Protein AF-A0A5P1FSH3-F1 (afdb_monomer)

InterPro domains:
  IPR008803 RHD3/Sey1 [PTHR45923] (14-144)
  IPR046758 Sey1/RHD3-like, three-helix bundle domain [PF20428] (14-143)

Organism: Asparagus officinalis (NCBI:txid4686)

Solvent-accessible surface area (backbone atoms only — not comparable to full-atom values): 9978 Å² total; per-residue (Å²): 137,83,80,73,79,83,76,70,75,74,75,72,50,72,68,55,49,51,50,51,52,52,51,52,49,52,51,50,54,49,51,52,53,51,51,52,55,50,50,53,46,53,51,52,50,46,61,68,44,50,59,55,49,53,51,37,60,75,64,67,47,98,55,30,66,61,52,47,53,52,49,52,52,52,54,48,52,52,47,52,52,54,47,51,61,68,48,66,83,64,82,68,55,73,66,62,52,50,49,55,53,51,52,51,55,52,49,54,48,49,52,54,52,51,50,52,51,57,51,59,74,41,45,68,58,54,52,48,52,50,49,47,57,66,69,42,34,48,100,82,72,46,74,60,73,82,84,85,63,98,67,84,82,76,74,80,78,79,83,81,81,81,80,84,127

Radius of gyration: 30.18 Å; Cα contacts (8 Å, |Δi|>4): 61; chains: 1; bounding box: 76×52×89 Å

Structure (mmCIF, N/CA/C/O backbone):
data_AF-A0A5P1FSH3-F1
#
_entry.id   AF-A0A5P1FSH3-F1
#
loop_
_atom_site.group_PDB
_atom_site.id
_atom_site.type_symbol
_atom_site.label_atom_id
_atom_site.label_alt_id
_atom_site.label_comp_id
_atom_site.label_asym_id
_atom_site.label_entity_id
_atom_site.label_seq_id
_atom_site.pdbx_PDB_ins_code
_atom_site.Cartn_x
_atom_site.Cartn_y
_atom_site.Cartn_z
_atom_site.occupancy
_atom_site.B_iso_or_equiv
_atom_site.auth_seq_id
_atom_site.auth_comp_id
_atom_site.auth_asym_id
_atom_site.auth_atom_id
_atom_site.pdbx_PDB_model_num
ATOM 1 N N . MET A 1 1 ? -33.474 36.798 50.818 1.00 46.84 1 MET A N 1
ATOM 2 C CA . MET A 1 1 ? -32.307 36.116 50.220 1.00 46.84 1 MET A CA 1
ATOM 3 C C . MET A 1 1 ? -32.789 34.789 49.665 1.00 46.84 1 MET A C 1
ATOM 5 O O . MET A 1 1 ? -32.962 33.850 50.428 1.00 46.84 1 MET A O 1
ATOM 9 N N . GLY A 1 2 ? -33.138 34.756 48.377 1.00 51.25 2 GLY A N 1
ATOM 10 C CA . GLY A 1 2 ? -33.464 33.510 47.685 1.00 51.25 2 GLY A CA 1
ATOM 11 C C . GLY A 1 2 ? -32.160 32.818 47.320 1.00 51.25 2 GLY A C 1
ATOM 12 O O . GLY A 1 2 ? -31.301 33.437 46.699 1.00 51.25 2 GLY A O 1
ATOM 13 N N . ILE A 1 3 ? -31.982 31.587 47.782 1.00 54.94 3 ILE A N 1
ATOM 14 C CA . ILE A 1 3 ? -30.817 30.778 47.439 1.00 54.94 3 ILE A CA 1
ATOM 15 C C . ILE A 1 3 ? -31.048 30.289 46.007 1.00 54.94 3 ILE A C 1
ATOM 17 O O . ILE A 1 3 ? -32.053 29.631 45.738 1.00 54.94 3 ILE A O 1
ATOM 21 N N . ASP A 1 4 ? -30.162 30.670 45.089 1.00 53.31 4 ASP A N 1
ATOM 22 C CA . ASP A 1 4 ? -30.202 30.236 43.695 1.00 53.31 4 ASP A CA 1
ATOM 23 C C . ASP A 1 4 ? -29.881 28.733 43.623 1.00 53.31 4 ASP A C 1
ATOM 25 O O . ASP A 1 4 ? -28.754 28.291 43.879 1.00 53.31 4 ASP A O 1
ATOM 29 N N . LEU A 1 5 ? -30.909 27.939 43.315 1.00 56.84 5 LEU A N 1
ATOM 30 C CA . LEU A 1 5 ? -30.846 26.480 43.198 1.00 56.84 5 LEU A CA 1
ATOM 31 C C . LEU A 1 5 ? -29.994 26.001 42.007 1.00 56.84 5 LEU A C 1
ATOM 33 O O . LEU A 1 5 ? -29.765 24.800 41.882 1.00 56.84 5 LEU A O 1
ATOM 37 N N . ASN A 1 6 ? -29.459 26.899 41.171 1.00 55.78 6 ASN A N 1
ATOM 38 C CA . ASN A 1 6 ? -28.601 26.532 40.038 1.00 55.78 6 ASN A CA 1
ATOM 39 C C . ASN A 1 6 ? -27.144 26.206 40.413 1.00 55.78 6 ASN A C 1
ATOM 41 O O . ASN A 1 6 ? -26.346 25.879 39.536 1.00 55.78 6 ASN A O 1
ATOM 45 N N . THR A 1 7 ? -26.774 26.258 41.698 1.00 54.62 7 THR A N 1
ATOM 46 C CA . THR A 1 7 ? -25.373 26.062 42.129 1.00 54.62 7 THR A CA 1
ATOM 47 C C . THR A 1 7 ? -25.046 24.632 42.574 1.00 54.62 7 THR A C 1
ATOM 49 O O . THR A 1 7 ? -23.896 24.331 42.879 1.00 54.62 7 THR A O 1
ATOM 52 N N . LEU A 1 8 ? -26.016 23.715 42.578 1.00 49.38 8 LEU A N 1
ATOM 53 C CA . LEU A 1 8 ? -25.766 22.305 42.879 1.00 49.38 8 LEU A CA 1
ATOM 54 C C . LEU A 1 8 ? -25.862 21.487 41.591 1.00 49.38 8 LEU A C 1
ATOM 56 O O . LEU A 1 8 ? -26.807 20.735 41.389 1.00 49.38 8 LEU A O 1
ATOM 60 N N . ARG A 1 9 ? -24.877 21.653 40.698 1.00 55.28 9 ARG A N 1
ATOM 61 C CA . ARG A 1 9 ? -24.606 20.659 39.651 1.00 55.28 9 ARG A CA 1
ATOM 62 C C . ARG A 1 9 ? -24.326 19.345 40.394 1.00 55.28 9 ARG A C 1
ATOM 64 O O . ARG A 1 9 ? -23.297 19.281 41.068 1.00 55.28 9 ARG A O 1
ATOM 71 N N . PRO A 1 10 ? -25.214 18.336 40.355 1.00 62.91 10 PRO A N 1
ATOM 72 C CA . PRO A 1 10 ? -24.923 17.081 41.021 1.00 62.91 10 PRO A CA 1
ATOM 73 C C . PRO A 1 10 ? -23.681 16.496 40.351 1.00 62.91 10 PRO A C 1
ATOM 75 O O . PRO A 1 10 ? -23.597 16.438 39.122 1.00 62.91 10 PRO A O 1
ATOM 78 N N . GLU A 1 11 ? -22.684 16.134 41.158 1.00 62.19 11 GLU A N 1
ATOM 79 C CA . GLU A 1 11 ? -21.564 15.321 40.695 1.00 62.19 11 GLU A CA 1
ATOM 80 C C . GLU A 1 11 ? -22.138 14.143 39.899 1.00 62.19 11 GLU A C 1
ATOM 82 O O . GLU A 1 11 ? -23.049 13.481 40.412 1.00 62.19 11 GLU A O 1
ATOM 87 N N . PRO A 1 12 ? -21.662 13.888 38.663 1.00 63.28 12 PRO A N 1
ATOM 88 C CA . PRO A 1 12 ? -22.214 12.811 37.863 1.00 63.28 12 PRO A CA 1
ATOM 89 C C . PRO A 1 12 ? -22.143 11.528 38.680 1.00 63.28 12 PRO A C 1
ATOM 91 O O . PRO A 1 12 ? -21.094 11.216 39.264 1.00 63.28 12 PRO A O 1
ATOM 94 N N . CYS A 1 13 ? -23.279 10.836 38.764 1.00 82.62 13 CYS A N 1
ATOM 95 C CA . CYS A 1 13 ? -23.432 9.632 39.569 1.00 82.62 13 CYS A CA 1
ATOM 96 C C . CYS A 1 13 ? -22.274 8.676 39.244 1.00 82.62 13 CYS A C 1
ATOM 98 O O . CYS A 1 13 ? -21.849 8.591 38.092 1.00 82.62 13 CYS A O 1
ATOM 100 N N . VAL A 1 14 ? -21.740 7.943 40.228 1.00 88.06 14 VAL A N 1
ATOM 101 C CA . VAL A 1 14 ? -20.616 6.999 40.016 1.00 88.06 14 VAL A CA 1
ATOM 102 C C . VAL A 1 14 ? -20.877 6.075 38.814 1.00 88.06 14 VAL A C 1
ATOM 104 O O . VAL A 1 14 ? -19.963 5.769 38.053 1.00 88.06 14 VAL A O 1
ATOM 107 N N . ARG A 1 15 ? -22.147 5.721 38.580 1.00 88.88 15 ARG A N 1
ATOM 108 C CA . ARG A 1 15 ? -22.615 4.982 37.402 1.00 88.88 15 ARG A CA 1
ATOM 109 C C . ARG A 1 15 ? -22.369 5.707 36.073 1.00 88.88 15 ARG A C 1
ATOM 111 O O . ARG A 1 15 ? -21.948 5.078 35.113 1.00 88.88 15 ARG A O 1
ATOM 118 N N . GLU A 1 16 ? -22.642 7.005 36.004 1.00 91.88 16 GLU A N 1
ATOM 119 C CA . GLU A 1 16 ? -22.433 7.838 34.811 1.00 91.88 16 GLU A CA 1
ATOM 120 C C . GLU A 1 16 ? -20.946 8.068 34.536 1.00 91.88 16 GLU A C 1
ATOM 122 O O . GLU A 1 16 ? -20.540 8.126 33.378 1.00 91.88 16 GLU A O 1
ATOM 127 N N . LYS A 1 17 ? -20.126 8.190 35.591 1.00 90.62 17 LYS A N 1
ATOM 128 C CA . LYS A 1 17 ? -18.660 8.233 35.461 1.00 90.62 17 LYS A CA 1
ATOM 129 C C . LYS A 1 17 ? -18.144 6.926 34.862 1.00 90.62 17 LYS A C 1
ATOM 131 O O . LYS A 1 17 ? -17.497 6.959 33.825 1.00 90.62 17 LYS A O 1
ATOM 136 N N . LEU A 1 18 ? -18.537 5.791 35.443 1.00 93.31 18 LEU A N 1
ATOM 137 C CA . LEU A 1 18 ? -18.154 4.474 34.940 1.00 93.31 18 LEU A CA 1
ATOM 138 C C . LEU A 1 18 ? -18.599 4.255 33.486 1.00 93.31 18 LEU A C 1
ATOM 140 O O . LEU A 1 18 ? -17.815 3.768 32.680 1.00 93.31 18 LEU A O 1
ATOM 144 N N . GLN A 1 19 ? -19.830 4.641 33.138 1.00 95.06 19 GLN A N 1
ATOM 145 C CA . GLN A 1 19 ? -20.333 4.529 31.767 1.00 95.06 19 GLN A CA 1
ATOM 146 C C . GLN A 1 19 ? -19.471 5.332 30.782 1.00 95.06 19 GLN A C 1
ATOM 148 O O . GLN A 1 19 ? -19.046 4.791 29.764 1.00 95.06 19 GLN A O 1
ATOM 153 N N . ARG A 1 20 ? -19.162 6.595 31.108 1.00 94.75 20 ARG A N 1
ATOM 154 C CA . ARG A 1 20 ? -18.301 7.442 30.270 1.00 94.75 20 ARG A CA 1
ATOM 155 C C . ARG A 1 20 ? -16.894 6.874 30.128 1.00 94.75 20 ARG A C 1
ATOM 157 O O . ARG A 1 20 ? -16.344 6.912 29.033 1.00 94.75 20 ARG A O 1
ATOM 164 N N . ASP A 1 21 ? -16.327 6.336 31.203 1.00 95.62 21 ASP A N 1
ATOM 165 C CA . ASP A 1 21 ? -14.980 5.763 31.177 1.00 95.62 21 ASP A CA 1
ATOM 166 C C . ASP A 1 21 ? -14.930 4.490 30.316 1.00 95.62 21 ASP A C 1
ATOM 168 O O . ASP A 1 21 ? -13.988 4.307 29.544 1.00 95.62 21 ASP A O 1
ATOM 172 N N . ILE A 1 22 ? -15.965 3.642 30.377 1.00 95.69 22 ILE A N 1
ATOM 173 C CA . ILE A 1 22 ? -16.096 2.455 29.516 1.00 95.69 22 ILE A CA 1
ATOM 174 C C . ILE A 1 22 ? -16.215 2.862 28.046 1.00 95.69 22 ILE A C 1
ATOM 176 O O . ILE A 1 22 ? -15.523 2.300 27.199 1.00 95.69 22 ILE A O 1
ATOM 180 N N . GLU A 1 23 ? -17.062 3.841 27.731 1.00 94.81 23 GLU A N 1
ATOM 181 C CA . GLU A 1 23 ? -17.238 4.337 26.362 1.00 94.81 23 GLU A CA 1
ATOM 182 C C . GLU A 1 23 ? -15.949 4.961 25.818 1.00 94.81 23 GLU A C 1
ATOM 184 O O . GLU A 1 23 ? -15.527 4.641 24.705 1.00 94.81 23 GLU A O 1
ATOM 189 N N . ALA A 1 24 ? -15.274 5.793 26.616 1.00 95.25 24 ALA A N 1
ATOM 190 C CA . ALA A 1 24 ? -13.9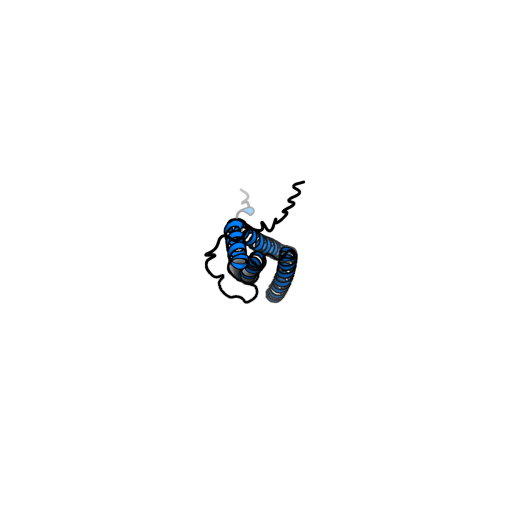95 6.394 26.251 1.00 95.25 24 ALA A CA 1
ATOM 191 C C . ALA A 1 24 ? -12.914 5.328 26.022 1.00 95.25 24 ALA A C 1
ATOM 193 O O . ALA A 1 24 ? -12.167 5.395 25.042 1.00 95.25 24 ALA A O 1
ATOM 194 N N . HIS A 1 25 ? -12.854 4.310 26.886 1.00 95.25 25 HIS A N 1
ATOM 195 C CA . HIS A 1 25 ? -11.936 3.191 26.714 1.00 95.25 25 HIS A CA 1
ATOM 196 C C . HIS A 1 25 ? -12.251 2.393 25.443 1.00 95.25 25 HIS A C 1
ATOM 198 O O . HIS A 1 25 ? -11.344 2.117 24.661 1.00 95.25 25 HIS A O 1
ATOM 204 N N . ALA A 1 26 ? -13.525 2.089 25.181 1.00 92.19 26 ALA A N 1
ATOM 205 C CA . ALA A 1 26 ? -13.951 1.385 23.974 1.00 92.19 26 ALA A CA 1
ATOM 206 C C . ALA A 1 26 ? -13.591 2.161 22.695 1.00 92.19 26 ALA A C 1
ATOM 208 O O . ALA A 1 26 ? -13.096 1.567 21.739 1.00 92.19 26 ALA A O 1
ATOM 209 N N . VAL A 1 27 ? -13.777 3.487 22.678 1.00 91.19 27 VAL A N 1
ATOM 210 C CA . VAL A 1 27 ? -13.357 4.353 21.561 1.00 91.19 27 VAL A CA 1
ATOM 211 C C . VAL A 1 27 ? -11.838 4.336 21.380 1.00 91.19 27 VAL A C 1
ATOM 213 O O . VAL A 1 27 ? -11.365 4.202 20.252 1.00 91.19 27 VAL A O 1
ATOM 216 N N . SER A 1 28 ? -11.072 4.417 22.469 1.00 93.19 28 SER A N 1
ATOM 217 C CA . SER A 1 28 ? -9.604 4.382 22.430 1.00 93.19 28 SER A CA 1
ATOM 218 C C . SER A 1 28 ? -9.061 3.050 21.896 1.00 93.19 28 SER A C 1
ATOM 220 O O . SER A 1 28 ? -8.218 3.032 20.994 1.00 93.19 28 SER A O 1
ATOM 222 N N . VAL A 1 29 ? -9.600 1.925 22.381 1.00 93.38 29 VAL A N 1
ATOM 223 C CA . VAL A 1 29 ? -9.245 0.577 21.908 1.00 93.38 29 VAL A CA 1
ATOM 224 C C . VAL A 1 29 ? -9.599 0.420 20.433 1.00 93.38 29 VAL A C 1
ATOM 226 O O . VAL A 1 29 ? -8.770 -0.050 19.654 1.00 93.38 29 VAL A O 1
ATOM 229 N N . ARG A 1 30 ? -10.796 0.868 20.029 1.00 89.88 30 ARG A N 1
ATOM 230 C CA . ARG A 1 30 ? -11.227 0.851 18.628 1.00 89.88 30 ARG A CA 1
ATOM 231 C C . ARG A 1 30 ? -10.253 1.632 17.748 1.00 89.88 30 ARG A C 1
ATOM 233 O O . ARG A 1 30 ? -9.750 1.080 16.779 1.00 89.88 30 ARG A O 1
ATOM 240 N N . SER A 1 31 ? -9.951 2.878 18.110 1.00 89.00 31 SER A N 1
ATOM 241 C CA . SER A 1 31 ? -9.036 3.751 17.362 1.00 89.00 31 SER A CA 1
ATOM 242 C C . SER A 1 31 ? -7.640 3.138 17.216 1.00 89.00 31 SER A C 1
ATOM 244 O O . SER A 1 31 ? -7.102 3.066 16.113 1.00 89.00 31 SER A O 1
ATOM 246 N N . THR A 1 32 ? -7.090 2.602 18.308 1.00 93.19 32 THR A N 1
ATOM 247 C CA . THR A 1 32 ? -5.786 1.922 18.294 1.00 93.19 32 THR A CA 1
ATOM 248 C C . THR A 1 32 ? -5.794 0.733 17.338 1.00 93.19 32 THR A C 1
ATOM 250 O O . THR A 1 32 ? -4.914 0.612 16.489 1.00 93.19 32 THR A O 1
ATOM 253 N N . LYS A 1 33 ? -6.825 -0.114 17.417 1.00 92.19 33 LYS A N 1
ATOM 254 C CA . LYS A 1 33 ? -6.924 -1.311 16.580 1.00 92.19 33 LYS A CA 1
ATOM 255 C C . LYS A 1 33 ? -7.101 -0.982 15.099 1.00 92.19 33 LYS A C 1
ATOM 257 O O . LYS A 1 33 ? -6.550 -1.674 14.249 1.00 92.19 33 LYS A O 1
ATOM 262 N N . LEU A 1 34 ? -7.842 0.079 14.792 1.00 90.50 34 LEU A N 1
ATOM 263 C CA . LEU A 1 34 ? -7.995 0.579 13.429 1.00 90.50 34 LEU A CA 1
ATOM 264 C C . LEU A 1 34 ? -6.670 1.089 12.872 1.00 90.50 34 LEU A C 1
ATOM 266 O O . LEU A 1 34 ? -6.319 0.727 11.755 1.00 90.50 34 LEU A O 1
ATOM 270 N N . SER A 1 35 ? -5.927 1.860 13.671 1.00 90.50 35 SER A N 1
ATOM 271 C CA . SER A 1 35 ? -4.598 2.360 13.312 1.00 90.50 35 SER A CA 1
ATOM 272 C C . SER A 1 35 ? -3.627 1.218 12.988 1.00 90.50 35 SER A C 1
ATOM 274 O O . SER A 1 35 ? -2.958 1.246 11.953 1.00 90.50 35 SER A O 1
ATOM 276 N N . GLU A 1 36 ? -3.615 0.165 13.814 1.00 93.19 36 GLU A N 1
ATOM 277 C CA . GLU A 1 36 ? -2.834 -1.053 13.562 1.00 93.19 36 GLU A CA 1
ATOM 278 C C . GLU A 1 36 ? -3.215 -1.716 12.228 1.00 93.19 36 GLU A C 1
ATOM 280 O O . GLU A 1 36 ? -2.342 -1.991 11.409 1.00 93.19 36 GLU A O 1
ATOM 285 N N . LEU A 1 37 ? -4.515 -1.914 11.969 1.00 91.56 37 LEU A N 1
ATOM 286 C CA . LEU A 1 37 ? -4.994 -2.527 10.723 1.00 91.56 37 LEU A CA 1
ATOM 287 C C . LEU A 1 37 ? -4.636 -1.697 9.482 1.00 91.56 37 LEU A C 1
ATOM 289 O O . LEU A 1 37 ? -4.277 -2.262 8.446 1.00 91.56 37 LEU A O 1
ATOM 293 N N . SER A 1 38 ? -4.719 -0.366 9.571 1.00 90.06 38 SER A N 1
ATOM 294 C CA . SER A 1 38 ? -4.282 0.517 8.487 1.00 90.06 38 SER A CA 1
ATOM 295 C C . SER A 1 38 ? -2.775 0.432 8.256 1.00 90.06 38 SER A C 1
ATOM 297 O O . SER A 1 38 ? -2.359 0.288 7.109 1.00 90.06 38 SER A O 1
ATOM 299 N N . ALA A 1 39 ? -1.965 0.435 9.317 1.00 92.44 39 ALA A N 1
ATOM 300 C CA . ALA A 1 39 ? -0.511 0.337 9.210 1.00 92.44 39 ALA A CA 1
ATOM 301 C C . ALA A 1 39 ? -0.066 -1.004 8.600 1.00 92.44 39 ALA A C 1
ATOM 303 O O . ALA A 1 39 ? 0.839 -1.042 7.764 1.00 92.44 39 ALA A O 1
ATOM 304 N N . ASP A 1 40 ? -0.734 -2.102 8.958 1.00 92.00 40 ASP A N 1
ATOM 305 C CA . ASP A 1 40 ? -0.483 -3.415 8.361 1.00 92.00 40 ASP A CA 1
ATOM 306 C C . ASP A 1 40 ? -0.797 -3.421 6.855 1.00 92.00 40 ASP A C 1
ATOM 308 O O . ASP A 1 40 ? -0.019 -3.959 6.061 1.00 92.00 40 ASP A O 1
ATOM 312 N N . CYS A 1 41 ? -1.894 -2.778 6.438 1.00 91.12 41 CYS A N 1
ATOM 313 C CA . CYS A 1 41 ? -2.233 -2.635 5.019 1.00 91.12 41 CYS A CA 1
ATOM 314 C C . CYS A 1 41 ? -1.218 -1.762 4.266 1.00 91.12 41 CYS A C 1
ATOM 316 O O . CYS A 1 41 ? -0.790 -2.125 3.170 1.00 91.12 41 CYS A O 1
ATOM 318 N N . GLU A 1 42 ? -0.803 -0.633 4.842 1.00 92.75 42 GLU A N 1
ATOM 319 C CA . GLU A 1 42 ? 0.224 0.248 4.271 1.00 92.75 42 GLU A CA 1
ATOM 320 C C . GLU A 1 42 ? 1.559 -0.478 4.075 1.00 92.75 42 GLU A C 1
ATOM 322 O O . GLU A 1 42 ? 2.200 -0.358 3.023 1.00 92.75 42 GLU A O 1
ATOM 327 N N . LYS A 1 43 ? 1.963 -1.285 5.061 1.00 93.31 43 LYS A N 1
ATOM 328 C CA . LYS A 1 43 ? 3.164 -2.115 4.978 1.00 93.31 43 LYS A CA 1
ATOM 329 C C . LYS A 1 43 ? 3.061 -3.133 3.842 1.00 93.31 43 LYS A C 1
ATOM 331 O O . LYS A 1 43 ? 3.969 -3.203 3.017 1.00 93.31 43 LYS A O 1
ATOM 336 N N . GLN A 1 44 ? 1.950 -3.867 3.758 1.00 92.12 44 GLN A N 1
ATOM 337 C CA . GLN A 1 44 ? 1.723 -4.844 2.686 1.00 92.12 44 GLN A CA 1
ATOM 338 C C . GLN A 1 44 ? 1.746 -4.192 1.300 1.00 92.12 44 GLN A C 1
ATOM 340 O O . GLN A 1 44 ? 2.368 -4.725 0.384 1.00 92.12 44 GLN A O 1
ATOM 345 N N . LEU A 1 45 ? 1.117 -3.023 1.146 1.00 93.50 45 LEU A N 1
ATOM 346 C CA . LEU A 1 45 ? 1.147 -2.267 -0.108 1.00 93.50 45 LEU A CA 1
ATOM 347 C C . LEU A 1 45 ? 2.560 -1.804 -0.455 1.00 93.50 45 LEU A C 1
ATOM 349 O O . LEU A 1 45 ? 2.957 -1.867 -1.614 1.00 93.50 45 LEU A O 1
ATOM 353 N N . THR A 1 46 ? 3.337 -1.364 0.534 1.00 94.50 46 THR A N 1
ATOM 354 C CA . THR A 1 46 ? 4.730 -0.965 0.311 1.00 94.50 46 THR A CA 1
ATOM 355 C C . THR A 1 46 ? 5.562 -2.135 -0.195 1.00 94.50 46 THR A C 1
ATOM 357 O O . THR A 1 46 ? 6.267 -1.988 -1.189 1.00 94.50 46 THR A O 1
ATOM 360 N N . GLU A 1 47 ? 5.457 -3.297 0.446 1.00 92.81 47 GLU A N 1
ATOM 361 C CA . GLU A 1 47 ? 6.177 -4.510 0.049 1.00 92.81 47 GLU A CA 1
ATOM 362 C C . GLU A 1 47 ? 5.747 -4.985 -1.349 1.00 92.81 47 GLU A C 1
ATOM 364 O O . GLU A 1 47 ? 6.595 -5.232 -2.206 1.00 92.81 47 GLU A O 1
ATOM 369 N N . ALA A 1 48 ? 4.439 -5.027 -1.619 1.00 92.69 48 ALA A N 1
ATOM 370 C CA . ALA A 1 48 ? 3.893 -5.501 -2.888 1.00 92.69 48 ALA A CA 1
ATOM 371 C C . ALA A 1 48 ? 4.124 -4.540 -4.068 1.00 92.69 48 ALA A C 1
ATOM 373 O O . ALA A 1 48 ? 4.143 -4.976 -5.218 1.00 92.69 48 ALA A O 1
ATOM 374 N N . LEU A 1 49 ? 4.289 -3.237 -3.817 1.00 93.75 49 LEU A N 1
ATOM 375 C CA . LEU A 1 49 ? 4.503 -2.242 -4.872 1.00 93.75 49 LEU A CA 1
ATOM 376 C C . LEU A 1 49 ? 5.979 -1.902 -5.074 1.00 93.75 49 LEU A C 1
ATOM 378 O O . LEU A 1 49 ? 6.389 -1.696 -6.211 1.00 93.75 49 LEU A O 1
ATOM 382 N N . SER A 1 50 ? 6.787 -1.836 -4.013 1.00 92.75 50 SER A N 1
ATOM 383 C CA . SER A 1 50 ? 8.159 -1.315 -4.087 1.00 92.75 50 SER A CA 1
ATOM 384 C C . SER A 1 50 ? 9.044 -2.117 -5.040 1.00 92.75 50 SER A C 1
ATOM 386 O O . SER A 1 50 ? 9.551 -1.567 -6.017 1.00 92.75 50 SER A O 1
ATOM 388 N N . GLU A 1 51 ? 9.224 -3.410 -4.770 1.00 91.12 51 GLU A N 1
ATOM 389 C CA . GLU A 1 51 ? 10.111 -4.278 -5.556 1.00 91.12 51 GLU A CA 1
ATOM 390 C C . GLU A 1 51 ? 9.643 -4.420 -7.014 1.00 91.12 51 GLU A C 1
ATOM 392 O O . GLU A 1 51 ? 10.449 -4.232 -7.933 1.00 91.12 51 GLU A O 1
ATOM 397 N N . PRO A 1 52 ? 8.348 -4.687 -7.279 1.00 91.44 52 PRO A N 1
ATOM 398 C CA . PRO A 1 52 ? 7.889 -4.837 -8.653 1.00 91.44 52 PRO A CA 1
ATOM 399 C C . PRO A 1 52 ? 7.952 -3.539 -9.460 1.00 91.44 52 PRO A C 1
ATOM 401 O O . PRO A 1 52 ? 8.265 -3.588 -10.648 1.00 91.44 52 PRO A O 1
ATOM 404 N N . VAL A 1 53 ? 7.698 -2.374 -8.849 1.00 91.88 53 VAL A N 1
ATOM 405 C CA . VAL A 1 53 ? 7.835 -1.080 -9.539 1.00 91.88 53 VAL A CA 1
ATOM 406 C C . VAL A 1 53 ? 9.288 -0.840 -9.951 1.00 91.88 53 VAL A C 1
ATOM 408 O O . VAL A 1 53 ? 9.537 -0.473 -11.099 1.00 91.88 53 VAL A O 1
ATOM 411 N N . GLU A 1 54 ? 10.250 -1.099 -9.062 1.00 89.62 54 GLU A N 1
ATOM 412 C CA . GLU A 1 54 ? 11.681 -0.996 -9.383 1.00 89.62 54 GLU A CA 1
ATOM 413 C C . GLU A 1 54 ? 12.077 -1.954 -10.516 1.00 89.62 54 GLU A C 1
ATOM 415 O O . GLU A 1 54 ? 12.719 -1.549 -11.488 1.00 89.62 54 GLU A O 1
ATOM 420 N N . SER A 1 55 ? 11.627 -3.210 -10.444 1.00 89.44 55 SER A N 1
ATOM 421 C CA . SER A 1 55 ? 11.885 -4.220 -11.475 1.00 89.44 55 SER A CA 1
ATOM 422 C C . SER A 1 55 ? 11.327 -3.814 -12.845 1.00 89.44 55 SER A C 1
ATOM 424 O O . SER A 1 55 ? 12.020 -3.920 -13.861 1.00 89.44 55 SER A O 1
ATOM 426 N N . LEU A 1 56 ? 10.099 -3.282 -12.883 1.00 89.94 56 LEU A N 1
ATOM 427 C CA . LEU A 1 56 ? 9.453 -2.818 -14.114 1.00 89.94 56 LEU A CA 1
ATOM 428 C C . LEU A 1 56 ? 10.206 -1.645 -14.753 1.00 89.94 56 LEU A C 1
ATOM 430 O O . LEU A 1 56 ? 10.349 -1.606 -15.979 1.00 89.94 56 LEU A O 1
ATOM 434 N N . PHE A 1 57 ? 10.739 -0.720 -13.950 1.00 85.75 57 PHE A N 1
ATOM 435 C CA . PHE A 1 57 ? 11.577 0.363 -14.466 1.00 85.75 57 PHE A CA 1
ATOM 436 C C . PHE A 1 57 ? 12.944 -0.131 -14.953 1.00 85.75 57 PHE A C 1
ATOM 438 O O . PHE A 1 57 ? 13.374 0.267 -16.040 1.00 85.75 57 PHE A O 1
ATOM 445 N N . GLY A 1 58 ? 13.590 -1.059 -14.241 1.00 81.25 58 GLY A N 1
ATOM 446 C CA . GLY A 1 58 ? 14.839 -1.688 -14.693 1.00 81.25 58 GLY A CA 1
ATOM 447 C C . GLY A 1 58 ? 14.676 -2.474 -16.005 1.00 81.25 58 GLY A C 1
ATOM 448 O O . GLY A 1 58 ? 15.550 -2.460 -16.884 1.00 81.25 58 GLY A O 1
ATOM 449 N N . ALA A 1 59 ? 13.513 -3.099 -16.205 1.00 80.44 59 ALA A N 1
ATOM 450 C CA . ALA A 1 59 ? 13.167 -3.806 -17.435 1.00 80.44 59 ALA A CA 1
ATOM 451 C C . ALA A 1 59 ? 12.993 -2.875 -18.653 1.00 80.44 59 ALA A C 1
ATOM 453 O O . ALA A 1 59 ? 13.100 -3.359 -19.783 1.00 80.44 59 ALA A O 1
ATOM 454 N N . SER A 1 60 ? 12.833 -1.557 -18.451 1.00 69.94 60 SER A N 1
ATOM 455 C CA . SER A 1 60 ? 12.772 -0.523 -19.502 1.00 69.94 60 SER A CA 1
ATOM 456 C C . SER A 1 60 ? 11.813 -0.877 -20.655 1.00 69.94 60 SER A C 1
ATOM 458 O O . SER A 1 60 ? 12.075 -0.598 -21.826 1.00 69.94 60 SER A O 1
ATOM 460 N N . GLY A 1 61 ? 10.703 -1.544 -20.325 1.00 76.75 61 GLY A N 1
ATOM 461 C CA . GLY A 1 61 ? 9.647 -1.876 -21.277 1.00 76.75 61 GLY A CA 1
ATOM 462 C C . GLY A 1 61 ? 8.845 -0.633 -21.651 1.00 76.75 61 GLY A C 1
ATOM 463 O O . GLY A 1 61 ? 8.563 0.213 -20.802 1.00 76.75 61 GLY A O 1
ATOM 464 N N . ILE A 1 62 ? 8.436 -0.522 -22.917 1.00 81.50 62 ILE A N 1
ATOM 465 C CA . ILE A 1 62 ? 7.563 0.575 -23.371 1.00 81.50 62 ILE A CA 1
ATOM 466 C C . ILE A 1 62 ? 6.192 0.552 -22.668 1.00 81.50 62 ILE A C 1
ATOM 468 O O . ILE A 1 62 ? 5.504 1.564 -22.588 1.00 81.50 62 ILE A O 1
ATOM 472 N N . ASP A 1 63 ? 5.824 -0.606 -22.125 1.00 87.69 63 ASP A N 1
ATOM 473 C CA . ASP A 1 63 ? 4.610 -0.908 -21.377 1.00 87.69 63 ASP A CA 1
ATOM 474 C C . ASP A 1 63 ? 4.803 -0.865 -19.848 1.00 87.69 63 ASP A C 1
ATOM 476 O O . ASP A 1 63 ? 3.872 -1.193 -19.108 1.00 87.69 63 ASP A O 1
ATOM 480 N N . ALA A 1 64 ? 5.976 -0.446 -19.350 1.00 87.62 64 ALA A N 1
ATOM 481 C CA . ALA A 1 64 ? 6.287 -0.435 -17.917 1.00 87.62 64 ALA A CA 1
ATOM 482 C C . ALA A 1 64 ? 5.234 0.336 -17.107 1.00 87.62 64 ALA A C 1
ATOM 484 O O . ALA A 1 64 ? 4.741 -0.160 -16.096 1.00 87.62 64 ALA A O 1
ATOM 485 N N . TRP A 1 65 ? 4.806 1.505 -17.592 1.00 88.44 65 TRP A N 1
ATOM 486 C CA . TRP A 1 65 ? 3.792 2.313 -16.910 1.00 88.44 65 TRP A CA 1
ATOM 487 C C . TRP A 1 65 ? 2.410 1.646 -16.870 1.00 88.44 65 TRP A C 1
ATOM 489 O O . TRP A 1 65 ? 1.718 1.687 -15.850 1.00 88.44 65 TRP A O 1
ATOM 499 N N . THR A 1 66 ? 2.010 0.984 -17.958 1.00 91.81 66 THR A N 1
ATOM 500 C CA . THR A 1 66 ? 0.759 0.216 -18.012 1.00 91.81 66 THR A CA 1
ATOM 501 C C . THR A 1 66 ? 0.805 -0.960 -17.037 1.00 91.81 66 THR A C 1
ATOM 503 O O . THR A 1 66 ? -0.163 -1.201 -16.315 1.00 91.81 66 THR A O 1
ATOM 506 N N . SER A 1 67 ? 1.947 -1.646 -16.957 1.00 92.88 67 SER A N 1
ATOM 507 C CA . SER A 1 67 ? 2.176 -2.734 -16.004 1.00 92.88 67 SER A CA 1
ATOM 508 C C . SER A 1 67 ? 2.145 -2.254 -14.550 1.00 92.88 67 SER A C 1
ATOM 510 O O . SER A 1 67 ? 1.473 -2.884 -13.736 1.00 92.88 67 SER A O 1
ATOM 512 N N . ILE A 1 68 ? 2.767 -1.110 -14.238 1.00 91.69 68 ILE A N 1
ATOM 513 C CA . ILE A 1 68 ? 2.713 -0.475 -12.909 1.00 91.69 68 ILE A CA 1
ATOM 514 C C . ILE A 1 68 ? 1.274 -0.102 -12.546 1.00 91.69 68 ILE A C 1
ATOM 516 O O . ILE 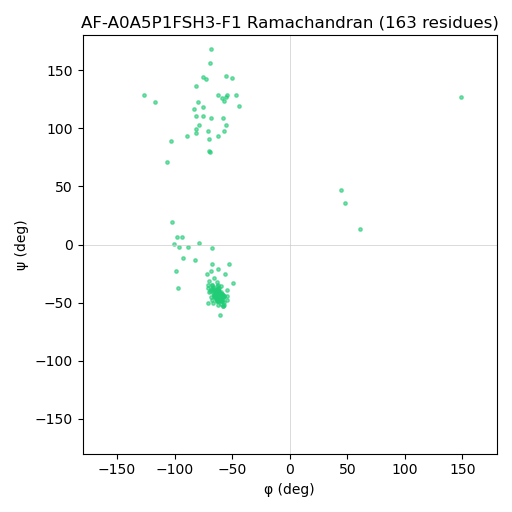A 1 68 ? 0.817 -0.388 -11.444 1.00 91.69 68 ILE A O 1
ATOM 520 N N . THR A 1 69 ? 0.533 0.497 -13.480 1.00 91.88 69 THR A N 1
ATOM 521 C CA . THR A 1 69 ? -0.859 0.905 -13.240 1.00 91.88 69 THR A CA 1
ATOM 522 C C . THR A 1 69 ? -1.748 -0.302 -12.943 1.00 91.88 69 THR A C 1
ATOM 524 O O . THR A 1 69 ? -2.562 -0.260 -12.021 1.00 91.88 69 THR A O 1
ATOM 527 N N . ARG A 1 70 ? -1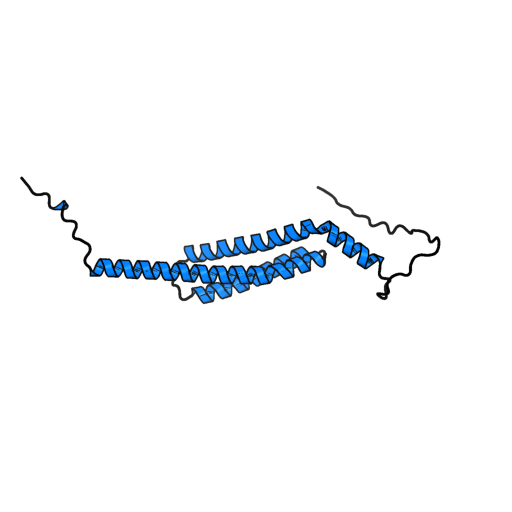.575 -1.400 -13.689 1.00 94.00 70 ARG A N 1
ATOM 528 C CA . ARG A 1 70 ? -2.301 -2.654 -13.453 1.00 94.00 70 ARG A CA 1
ATOM 529 C C . ARG A 1 70 ? -1.943 -3.271 -12.101 1.00 94.00 70 ARG A C 1
ATOM 531 O O . ARG A 1 70 ? -2.850 -3.652 -11.368 1.00 94.00 70 ARG A O 1
ATOM 538 N N . LEU A 1 71 ? -0.652 -3.344 -11.771 1.00 93.44 71 LEU A N 1
ATOM 539 C CA . LEU A 1 71 ? -0.176 -3.844 -10.480 1.00 93.44 71 LEU A CA 1
ATOM 540 C C . LEU A 1 71 ? -0.783 -3.035 -9.326 1.00 93.44 71 LEU A C 1
ATOM 542 O O . LEU A 1 71 ? -1.366 -3.609 -8.413 1.00 93.44 71 LEU A O 1
ATOM 546 N N . TYR A 1 72 ? -0.715 -1.704 -9.412 1.00 92.81 72 TYR A N 1
ATOM 547 C CA . TYR A 1 72 ? -1.310 -0.803 -8.428 1.00 92.81 72 TYR A CA 1
ATOM 548 C C . TYR A 1 72 ? -2.798 -1.096 -8.219 1.00 92.81 72 TYR A C 1
ATOM 550 O O . TYR A 1 72 ? -3.248 -1.226 -7.086 1.00 92.81 72 TYR A O 1
ATOM 558 N N . GLN A 1 73 ? -3.570 -1.242 -9.299 1.00 93.56 73 GLN A N 1
ATOM 559 C CA . GLN A 1 73 ? -5.000 -1.541 -9.199 1.00 93.56 73 GLN A CA 1
ATOM 560 C C . GLN A 1 73 ? -5.272 -2.888 -8.520 1.00 93.56 73 GLN A C 1
ATOM 562 O O . GLN A 1 73 ? -6.176 -2.970 -7.691 1.00 93.56 73 GLN A O 1
ATOM 567 N N . GLN A 1 74 ? -4.501 -3.925 -8.853 1.00 94.12 74 GLN A N 1
ATOM 568 C CA . GLN A 1 74 ? -4.663 -5.266 -8.288 1.00 94.12 74 GLN A CA 1
ATOM 569 C C . GLN A 1 74 ? -4.334 -5.300 -6.795 1.00 94.12 74 GLN A C 1
ATOM 571 O O . GLN A 1 74 ? -5.148 -5.770 -5.999 1.00 94.12 74 GLN A O 1
ATOM 576 N N . GLU A 1 75 ? -3.181 -4.754 -6.408 1.00 93.00 75 GLU A N 1
ATOM 577 C CA . GLU A 1 75 ? -2.763 -4.727 -5.005 1.00 93.00 75 GLU A CA 1
ATOM 578 C C . GLU A 1 75 ? -3.678 -3.831 -4.166 1.00 93.00 75 GLU A C 1
ATOM 580 O O . GLU A 1 75 ? -4.069 -4.214 -3.064 1.00 93.00 75 GLU A O 1
ATOM 585 N N . MET A 1 76 ? -4.138 -2.700 -4.716 1.00 92.00 76 MET A N 1
ATOM 586 C CA . MET A 1 76 ? -5.145 -1.879 -4.047 1.00 92.00 76 MET A CA 1
ATOM 587 C C . MET A 1 76 ? -6.455 -2.637 -3.851 1.00 92.00 76 MET A C 1
ATOM 589 O O . MET A 1 76 ? -6.977 -2.652 -2.745 1.00 92.00 76 MET A O 1
ATOM 593 N N . GLN A 1 77 ? -6.996 -3.301 -4.875 1.00 91.94 77 GLN A N 1
ATOM 594 C CA . GLN A 1 77 ? -8.234 -4.075 -4.719 1.00 91.94 77 GLN A CA 1
ATOM 595 C C . GLN A 1 77 ? -8.101 -5.164 -3.650 1.00 91.94 77 GLN A C 1
ATOM 597 O O . GLN A 1 77 ? -8.999 -5.328 -2.824 1.00 91.94 77 GLN A O 1
ATOM 602 N N . LYS A 1 78 ? -6.968 -5.869 -3.625 1.00 92.00 78 LYS A N 1
ATOM 603 C CA . LYS A 1 78 ? -6.676 -6.897 -2.625 1.00 92.00 78 LYS A CA 1
ATOM 604 C C . LYS A 1 78 ? -6.599 -6.317 -1.209 1.00 92.00 78 LYS A C 1
ATOM 606 O O . LYS A 1 78 ? -7.238 -6.858 -0.308 1.00 92.00 78 LYS A O 1
ATOM 611 N N . ALA A 1 79 ? -5.881 -5.210 -1.024 1.00 91.12 79 ALA A N 1
ATOM 612 C CA . ALA A 1 79 ? -5.778 -4.527 0.263 1.00 91.12 79 ALA A CA 1
ATOM 613 C C . ALA A 1 79 ? -7.144 -4.012 0.744 1.00 91.12 79 ALA A C 1
ATOM 615 O O . ALA A 1 79 ? -7.504 -4.211 1.901 1.00 91.12 79 ALA A O 1
ATOM 616 N N . LEU A 1 80 ? -7.949 -3.427 -0.150 1.00 88.75 80 LEU A N 1
ATOM 617 C CA . LEU A 1 80 ? -9.285 -2.920 0.181 1.00 88.75 80 LEU A CA 1
ATOM 618 C C . LEU A 1 80 ? -10.238 -4.046 0.600 1.00 88.75 80 LEU A C 1
ATOM 620 O O . LEU A 1 80 ? -10.987 -3.878 1.558 1.00 88.75 80 LEU A O 1
ATOM 624 N N . LEU A 1 81 ? -10.199 -5.201 -0.075 1.00 89.56 81 LEU A N 1
ATOM 625 C CA . LEU A 1 81 ? -10.987 -6.371 0.323 1.00 89.56 81 LEU A CA 1
ATOM 626 C C . LEU A 1 81 ? -10.551 -6.902 1.695 1.00 89.56 81 LEU A C 1
ATOM 628 O O . LEU A 1 81 ? -11.400 -7.157 2.547 1.00 89.56 81 LEU A O 1
ATOM 632 N N . GLY A 1 82 ? -9.242 -7.028 1.934 1.00 89.25 82 GLY A N 1
ATOM 633 C CA . GLY A 1 82 ? -8.705 -7.472 3.225 1.00 89.25 82 GLY A CA 1
ATOM 634 C C . GLY A 1 82 ? -9.060 -6.526 4.376 1.00 89.25 82 GLY A C 1
ATOM 635 O O . GLY A 1 82 ? -9.447 -6.971 5.462 1.00 89.25 82 GLY A O 1
ATOM 636 N N . LEU A 1 83 ? -9.005 -5.220 4.116 1.00 88.25 83 LEU A N 1
ATOM 637 C CA . LEU A 1 83 ? -9.385 -4.184 5.066 1.00 88.25 83 LEU A CA 1
ATOM 638 C C . LEU A 1 83 ? -10.898 -4.198 5.320 1.00 88.25 83 LEU A C 1
ATOM 640 O O . LEU A 1 83 ? -11.305 -4.216 6.473 1.00 88.25 83 LEU A O 1
ATOM 644 N N . ALA A 1 84 ? -11.742 -4.302 4.290 1.00 87.19 84 ALA A N 1
ATOM 645 C CA . ALA A 1 84 ? -13.194 -4.404 4.461 1.00 87.19 84 ALA A CA 1
ATOM 646 C C . ALA A 1 84 ? -13.608 -5.631 5.295 1.00 87.19 84 ALA A C 1
ATOM 648 O O . ALA A 1 84 ? -14.469 -5.522 6.167 1.00 87.19 84 ALA A O 1
ATOM 649 N N . ILE A 1 85 ? -12.965 -6.785 5.077 1.00 88.69 85 ILE A N 1
ATOM 650 C CA . ILE A 1 85 ? -13.196 -7.997 5.877 1.00 88.69 85 ILE A CA 1
ATOM 651 C C . ILE A 1 85 ? -12.800 -7.751 7.337 1.00 88.69 85 ILE A C 1
ATOM 653 O O . ILE A 1 85 ? -13.595 -8.018 8.237 1.00 88.69 85 ILE A O 1
ATOM 657 N N . SER A 1 86 ? -11.612 -7.191 7.574 1.00 88.88 86 SER A N 1
ATOM 658 C CA . SER A 1 86 ? -11.122 -6.885 8.925 1.00 88.88 86 SER A CA 1
ATOM 659 C C . SER A 1 86 ? -11.989 -5.848 9.646 1.00 88.88 86 SER A C 1
ATOM 661 O O . SER A 1 86 ? -12.198 -5.952 10.852 1.00 88.88 86 SER A O 1
ATOM 663 N N . LEU A 1 87 ? -12.530 -4.870 8.914 1.00 87.31 87 LEU A N 1
ATOM 664 C CA . LEU A 1 87 ? -13.356 -3.792 9.459 1.00 87.31 87 LEU A CA 1
ATOM 665 C C . LEU A 1 87 ? -14.827 -4.171 9.662 1.00 87.31 87 LEU A C 1
ATOM 667 O O . LEU A 1 87 ? -15.532 -3.469 10.386 1.00 87.31 87 LEU A O 1
ATOM 671 N N . SER A 1 88 ? -15.290 -5.289 9.094 1.00 85.19 88 SER A N 1
ATOM 672 C CA . SER A 1 88 ? -16.689 -5.733 9.202 1.00 85.19 88 SER A CA 1
ATOM 673 C C . SER A 1 88 ? -17.184 -5.906 10.648 1.00 85.19 88 SER A C 1
ATOM 675 O O . SER A 1 88 ? -18.375 -5.759 10.904 1.00 85.19 88 SER A O 1
ATOM 677 N N . GLY A 1 89 ? -16.280 -6.152 11.603 1.00 82.94 89 GLY A N 1
ATOM 678 C CA . GLY A 1 89 ? -16.604 -6.299 13.026 1.00 82.94 89 GLY A CA 1
ATOM 679 C C . GLY A 1 89 ? -16.618 -5.003 13.846 1.00 82.94 89 GLY A C 1
ATOM 680 O O . GLY A 1 89 ? -16.885 -5.062 15.042 1.00 82.94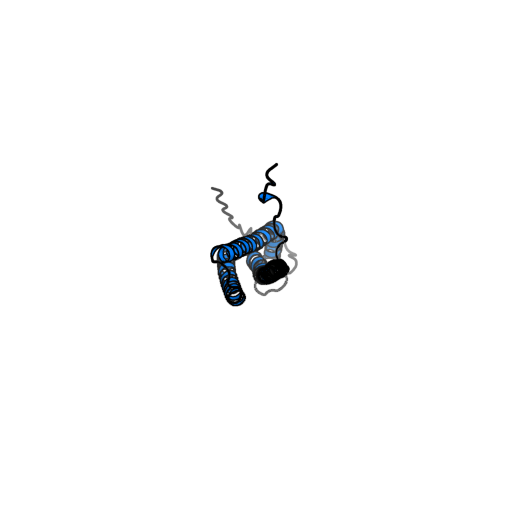 89 GLY A O 1
ATOM 681 N N . PHE A 1 90 ? -16.300 -3.847 13.253 1.00 81.88 90 PHE A N 1
ATOM 682 C CA . PHE A 1 90 ? -16.053 -2.604 13.998 1.00 81.88 90 PHE A CA 1
ATOM 683 C C . PHE A 1 90 ? -17.223 -1.607 14.016 1.00 81.88 90 PHE A C 1
ATOM 685 O O . PHE A 1 90 ? -17.076 -0.556 14.640 1.00 81.88 90 PHE A O 1
ATOM 692 N N . GLU A 1 91 ? -18.358 -1.925 13.375 1.00 81.12 91 GLU A N 1
ATOM 693 C CA . GLU A 1 91 ? -19.543 -1.046 13.263 1.00 81.12 91 GLU A CA 1
ATOM 694 C C . GLU A 1 91 ? -19.169 0.405 12.905 1.00 81.12 91 GLU A C 1
ATOM 696 O O . GLU A 1 91 ? -19.595 1.367 13.544 1.00 81.12 91 GLU A O 1
ATOM 701 N N . LEU A 1 92 ? -18.299 0.567 11.906 1.00 82.94 92 LEU A N 1
ATOM 702 C CA . LEU A 1 92 ? -17.840 1.887 11.482 1.00 82.94 92 LEU A CA 1
ATOM 703 C C . LEU A 1 92 ? -18.915 2.606 10.676 1.00 82.94 92 LEU A C 1
ATOM 705 O O . LEU A 1 92 ? -19.619 1.996 9.868 1.00 82.94 92 LEU A O 1
ATOM 709 N N . ASP A 1 93 ? -18.987 3.923 10.848 1.00 86.19 93 ASP A N 1
ATOM 710 C CA . ASP A 1 93 ? -19.776 4.751 9.954 1.00 86.19 93 ASP A CA 1
ATOM 711 C C . ASP A 1 93 ? -19.139 4.805 8.549 1.00 86.19 93 ASP A C 1
ATOM 713 O O . ASP A 1 93 ? -17.938 4.588 8.349 1.00 86.19 93 ASP A O 1
ATOM 717 N N . GLN A 1 94 ? -19.969 5.095 7.548 1.00 85.50 94 GLN A N 1
ATOM 718 C CA . GLN A 1 94 ? -19.536 5.128 6.152 1.00 85.50 94 GLN A CA 1
ATOM 719 C C . GLN A 1 94 ? -18.525 6.252 5.868 1.00 85.50 94 GLN A C 1
ATOM 721 O O . GLN A 1 94 ? -17.717 6.128 4.947 1.00 85.50 94 GLN A O 1
ATOM 726 N N . VAL A 1 95 ? -18.577 7.356 6.618 1.00 89.19 95 VAL A N 1
ATOM 727 C CA . VAL A 1 95 ? -17.712 8.528 6.419 1.00 89.19 95 VAL A CA 1
ATOM 728 C C . VAL A 1 95 ? -16.286 8.186 6.838 1.00 89.19 95 VAL A C 1
ATOM 730 O O . VAL A 1 95 ? -15.361 8.339 6.045 1.00 89.19 95 VAL A O 1
ATOM 733 N N . PHE A 1 96 ? -16.132 7.639 8.035 1.00 85.12 96 PHE A N 1
ATOM 734 C CA . PHE A 1 96 ? -14.877 7.193 8.608 1.00 85.12 96 PHE A CA 1
ATOM 735 C C . PHE A 1 96 ? -14.272 6.031 7.813 1.00 85.12 96 PHE A C 1
ATOM 737 O O . PHE A 1 96 ? -13.071 6.011 7.546 1.00 85.12 96 PHE A O 1
ATOM 744 N N . PHE A 1 97 ? -15.099 5.092 7.339 1.00 86.56 97 PHE A N 1
ATOM 745 C CA . PHE A 1 97 ? -14.628 4.051 6.425 1.00 86.56 97 PHE A CA 1
ATOM 746 C C . PHE A 1 97 ? -14.041 4.656 5.141 1.00 86.56 97 PHE A C 1
ATOM 748 O O . PHE A 1 97 ? -12.924 4.319 4.755 1.00 86.56 97 PHE A O 1
ATOM 755 N N . ASN A 1 98 ? -14.747 5.596 4.504 1.00 88.88 98 ASN A N 1
ATOM 756 C CA . ASN A 1 98 ? -14.259 6.266 3.297 1.00 88.88 98 ASN A CA 1
ATOM 757 C C . ASN A 1 98 ? -12.984 7.092 3.544 1.00 88.88 98 ASN A C 1
ATOM 759 O O . ASN A 1 98 ? -12.143 7.174 2.649 1.00 88.88 98 ASN A O 1
ATOM 763 N N . GLU A 1 99 ? -12.822 7.673 4.734 1.00 91.19 99 GLU A N 1
ATOM 764 C CA . GLU A 1 99 ? -11.607 8.387 5.140 1.00 91.19 99 GLU A CA 1
ATOM 765 C C . GLU A 1 99 ? -10.392 7.449 5.187 1.00 91.19 99 GLU A C 1
ATOM 767 O O . GLU A 1 99 ? -9.373 7.738 4.557 1.00 91.19 99 GLU A O 1
ATOM 772 N N . ILE A 1 100 ? -10.518 6.282 5.833 1.00 88.88 100 ILE A N 1
ATOM 773 C CA . ILE A 1 100 ? -9.456 5.260 5.856 1.00 88.88 100 ILE A CA 1
ATOM 774 C C . ILE A 1 100 ? -9.082 4.836 4.430 1.00 88.88 100 ILE A C 1
ATOM 776 O O . ILE A 1 100 ? -7.898 4.751 4.096 1.00 88.88 100 ILE A O 1
ATOM 780 N N . LEU A 1 101 ? -10.074 4.601 3.564 1.00 88.56 101 LEU A N 1
ATOM 781 C CA . LEU A 1 101 ? -9.816 4.224 2.171 1.00 88.56 101 LEU A CA 1
ATOM 782 C C . LEU A 1 101 ? -9.101 5.335 1.389 1.00 88.56 101 LEU A C 1
ATOM 784 O O . LEU A 1 101 ? -8.223 5.041 0.574 1.00 88.56 101 LEU A O 1
ATOM 788 N N . GLY A 1 102 ? -9.483 6.595 1.612 1.00 91.12 102 GLY A N 1
ATOM 789 C CA . GLY A 1 102 ? -8.842 7.760 1.005 1.00 91.12 102 GLY A CA 1
ATOM 790 C C . GLY A 1 102 ? -7.367 7.844 1.384 1.00 91.12 102 GLY A C 1
ATOM 791 O O . GLY A 1 102 ? -6.508 7.856 0.500 1.00 91.12 102 GLY A O 1
ATOM 792 N N . ASN A 1 103 ? -7.080 7.770 2.685 1.00 92.19 103 ASN A N 1
ATOM 793 C CA . ASN A 1 103 ? -5.720 7.795 3.220 1.00 92.19 103 ASN A CA 1
ATOM 794 C C . ASN A 1 103 ? -4.861 6.661 2.640 1.00 92.19 103 ASN A C 1
ATOM 796 O O . ASN A 1 103 ? -3.743 6.900 2.185 1.00 92.19 103 ASN A O 1
ATOM 800 N N . LEU A 1 104 ? -5.407 5.442 2.557 1.00 92.44 104 LEU A N 1
ATOM 801 C CA . LEU A 1 104 ? -4.695 4.291 1.994 1.00 92.44 104 LEU A CA 1
ATOM 802 C C . LEU A 1 104 ? -4.381 4.470 0.501 1.00 92.44 104 LEU A C 1
ATOM 804 O O . LEU A 1 104 ? -3.298 4.120 0.026 1.00 92.44 104 LEU A O 1
ATOM 808 N N . LYS A 1 105 ? -5.326 5.029 -0.260 1.00 92.00 105 LYS A N 1
ATOM 809 C CA . LYS A 1 105 ? -5.146 5.294 -1.691 1.00 92.00 105 LYS A CA 1
ATOM 810 C C . LYS A 1 105 ? -4.055 6.335 -1.937 1.00 92.00 105 LYS A C 1
ATOM 812 O O . LYS A 1 105 ? -3.252 6.162 -2.862 1.00 92.00 105 LYS A O 1
ATOM 817 N N . ASP A 1 106 ? -4.030 7.388 -1.128 1.00 94.38 106 ASP A N 1
ATOM 818 C CA . ASP A 1 106 ? -3.021 8.443 -1.200 1.00 94.38 106 ASP A CA 1
ATOM 819 C C . ASP A 1 106 ? -1.646 7.930 -0.767 1.00 94.38 106 ASP A C 1
ATOM 821 O O . ASP A 1 106 ? -0.650 8.200 -1.443 1.00 94.38 106 ASP A O 1
ATOM 825 N N . TYR A 1 107 ? -1.594 7.091 0.271 1.00 94.44 107 TYR A N 1
ATOM 826 C CA . TYR A 1 107 ? -0.377 6.405 0.692 1.00 94.44 1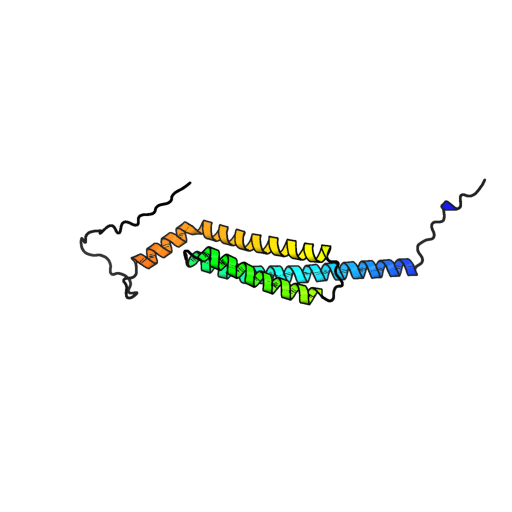07 TYR A CA 1
ATOM 827 C C . TYR A 1 107 ? 0.215 5.558 -0.440 1.00 94.44 107 TYR A C 1
ATOM 829 O O . TYR A 1 107 ? 1.370 5.742 -0.828 1.00 94.44 107 TYR A O 1
ATOM 837 N N . ALA A 1 108 ? -0.587 4.676 -1.040 1.00 92.44 108 ALA A N 1
ATOM 838 C CA . ALA A 1 108 ? -0.133 3.808 -2.122 1.00 92.44 108 ALA A CA 1
ATOM 839 C C . ALA A 1 108 ? 0.336 4.601 -3.352 1.00 92.44 108 ALA A C 1
ATOM 841 O O . ALA A 1 108 ? 1.324 4.239 -3.996 1.00 92.44 108 ALA A O 1
ATOM 842 N N . ARG A 1 109 ? -0.339 5.715 -3.671 1.00 93.75 109 ARG A N 1
ATOM 843 C CA . ARG A 1 109 ? 0.099 6.632 -4.731 1.00 93.75 109 ARG A CA 1
ATOM 844 C C . ARG A 1 109 ? 1.478 7.208 -4.415 1.00 93.75 109 ARG A C 1
ATOM 846 O O . ARG A 1 109 ? 2.346 7.187 -5.284 1.00 93.75 109 ARG A O 1
ATOM 853 N N . ASN A 1 110 ? 1.690 7.673 -3.185 1.00 95.38 110 ASN A N 1
ATOM 854 C CA . ASN A 1 110 ? 2.969 8.227 -2.749 1.00 95.38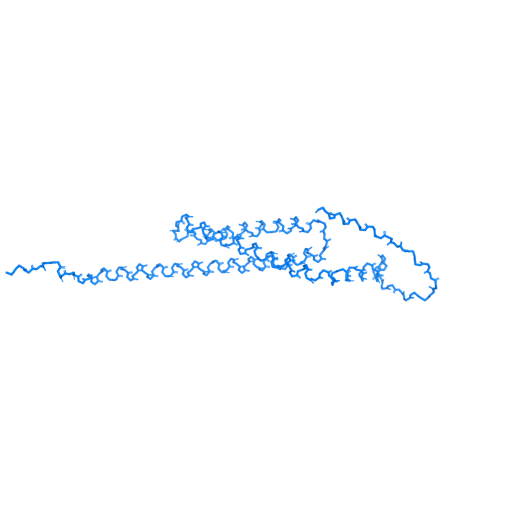 110 ASN A CA 1
ATOM 855 C C . ASN A 1 110 ? 4.095 7.179 -2.801 1.00 95.38 110 ASN A C 1
ATOM 857 O O . ASN A 1 110 ? 5.203 7.495 -3.229 1.00 95.38 110 ASN A O 1
ATOM 861 N N . VAL A 1 111 ? 3.818 5.916 -2.454 1.00 94.50 111 VAL A N 1
ATOM 862 C CA . VAL A 1 111 ? 4.786 4.813 -2.604 1.00 94.50 111 VAL A CA 1
ATOM 863 C C . VAL A 1 111 ? 5.240 4.680 -4.059 1.00 94.50 111 VAL A C 1
ATOM 865 O O . VAL A 1 111 ? 6.442 4.732 -4.332 1.00 94.50 111 VAL A O 1
ATOM 868 N N . VAL A 1 112 ? 4.300 4.573 -5.005 1.00 93.88 112 VAL A N 1
ATOM 869 C CA . VAL A 1 112 ? 4.622 4.458 -6.440 1.00 93.88 112 VAL A CA 1
ATOM 870 C C . VAL A 1 112 ? 5.371 5.695 -6.937 1.00 93.88 112 VAL A C 1
ATOM 872 O O . VAL A 1 112 ? 6.351 5.574 -7.671 1.00 93.88 112 VAL A O 1
ATOM 875 N N . GLU A 1 113 ? 4.950 6.888 -6.523 1.00 94.50 113 GLU A N 1
ATOM 876 C CA . GLU A 1 113 ? 5.573 8.155 -6.905 1.00 94.50 113 GLU A CA 1
ATOM 877 C C . GLU A 1 113 ? 7.013 8.266 -6.385 1.00 94.50 113 GLU A C 1
ATOM 879 O O . GLU A 1 113 ? 7.929 8.630 -7.127 1.00 94.50 113 GLU A O 1
ATOM 884 N N . LYS A 1 114 ? 7.242 7.897 -5.120 1.00 94.88 114 LYS A N 1
ATOM 885 C CA . LYS A 1 114 ? 8.570 7.852 -4.505 1.00 94.88 114 LYS A CA 1
ATOM 886 C C . LYS A 1 114 ? 9.478 6.870 -5.240 1.00 94.88 114 LYS A C 1
ATOM 888 O O . LYS A 1 114 ? 10.582 7.254 -5.616 1.00 94.88 114 LYS A O 1
ATOM 893 N N . LYS A 1 115 ? 8.997 5.657 -5.516 1.00 93.12 115 LYS A N 1
ATOM 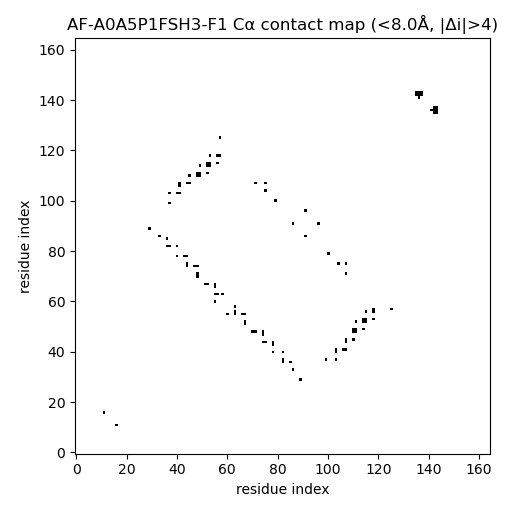894 C CA . LYS A 1 115 ? 9.758 4.639 -6.256 1.00 93.12 115 LYS A CA 1
ATOM 895 C C . LYS A 1 115 ? 10.085 5.084 -7.676 1.00 93.12 115 LYS A C 1
ATOM 897 O O . LYS A 1 115 ? 11.222 4.969 -8.119 1.00 93.12 115 LYS A O 1
ATOM 902 N N . SER A 1 116 ? 9.124 5.705 -8.352 1.00 91.44 116 SER A N 1
ATOM 903 C CA . SER A 1 116 ? 9.328 6.265 -9.690 1.00 91.44 116 SER A CA 1
ATOM 904 C C . SER A 1 116 ? 10.401 7.361 -9.698 1.00 91.44 116 SER A C 1
ATOM 906 O O . SER A 1 116 ? 11.234 7.398 -10.600 1.00 91.44 116 SER A O 1
ATOM 908 N N . ARG A 1 117 ? 10.436 8.236 -8.681 1.00 93.25 117 ARG A N 1
ATOM 909 C CA . ARG A 1 117 ? 11.497 9.250 -8.528 1.00 93.25 117 ARG A CA 1
ATOM 910 C C . ARG A 1 117 ? 12.869 8.647 -8.244 1.00 93.25 117 ARG A C 1
ATOM 912 O O . ARG A 1 117 ? 13.869 9.129 -8.781 1.00 93.25 117 ARG A O 1
ATOM 919 N N . GLU A 1 118 ? 12.925 7.630 -7.388 1.00 92.56 118 GLU A N 1
ATOM 920 C CA . GLU A 1 118 ? 14.164 6.909 -7.077 1.00 92.56 118 GLU A CA 1
ATOM 921 C C . GLU A 1 118 ? 14.754 6.283 -8.349 1.00 92.56 118 GLU A C 1
ATOM 923 O O . GLU A 1 118 ? 15.939 6.461 -8.627 1.00 92.56 118 GLU A O 1
ATOM 928 N N . GLU A 1 119 ? 13.924 5.645 -9.175 1.00 90.56 119 GLU A N 1
ATOM 929 C CA . GLU A 1 119 ? 14.355 5.042 -10.440 1.00 90.56 119 GLU A CA 1
ATOM 930 C C . GLU A 1 119 ? 14.702 6.075 -11.516 1.00 90.56 119 GLU A C 1
ATOM 932 O O . GLU A 1 119 ? 15.709 5.928 -12.214 1.00 90.56 119 GLU A O 1
ATOM 937 N N . ALA A 1 120 ? 13.960 7.182 -11.596 1.00 88.19 120 ALA A N 1
ATOM 938 C CA . ALA A 1 120 ? 14.316 8.299 -12.470 1.00 88.19 120 ALA A CA 1
ATOM 939 C C . ALA A 1 120 ? 15.695 8.887 -12.117 1.00 88.19 120 ALA A C 1
ATOM 941 O O . ALA A 1 120 ? 16.470 9.243 -13.005 1.00 88.19 120 ALA A O 1
ATOM 942 N N . SER A 1 121 ? 16.049 8.921 -10.829 1.00 91.06 121 SER A N 1
ATOM 943 C CA . SER A 1 121 ? 17.366 9.384 -10.366 1.00 91.06 121 SER A CA 1
ATOM 944 C C . SER A 1 121 ? 18.505 8.434 -10.765 1.00 91.06 121 SER A C 1
ATOM 946 O O . SER A 1 121 ? 19.654 8.858 -10.886 1.00 91.06 121 SER A O 1
ATOM 948 N N . LYS A 1 122 ? 18.200 7.155 -11.021 1.00 89.62 122 LYS A N 1
ATOM 949 C CA . LYS A 1 122 ? 19.158 6.123 -11.456 1.00 89.62 122 LYS A CA 1
ATOM 950 C C . LYS A 1 122 ? 19.231 5.964 -12.979 1.00 89.62 122 LYS A C 1
ATOM 952 O O . LYS A 1 122 ? 19.943 5.085 -13.464 1.00 89.62 122 LYS A O 1
ATOM 957 N N . VAL A 1 123 ? 18.563 6.820 -13.759 1.00 88.12 123 VAL A N 1
ATOM 958 C CA . VAL A 1 123 ? 18.436 6.660 -15.221 1.00 88.12 123 VAL A CA 1
ATOM 959 C C . VAL A 1 123 ? 19.777 6.521 -15.951 1.00 88.12 123 VAL A C 1
ATOM 961 O O . VAL A 1 123 ? 19.903 5.697 -16.853 1.00 88.12 123 VAL A O 1
ATOM 964 N N . LEU A 1 124 ? 20.813 7.263 -15.545 1.00 87.50 124 LEU A N 1
ATOM 965 C CA . LEU A 1 124 ? 22.137 7.177 -16.173 1.00 87.50 124 LEU A CA 1
ATOM 966 C C . LEU A 1 124 ? 22.823 5.830 -15.912 1.00 87.50 124 LEU A C 1
ATOM 968 O O . LEU A 1 124 ? 23.521 5.317 -16.787 1.00 87.50 124 LEU A O 1
ATOM 972 N N . ILE A 1 125 ? 22.614 5.250 -14.727 1.00 87.31 125 ILE A N 1
ATOM 973 C CA . ILE A 1 125 ? 23.134 3.924 -14.377 1.00 87.31 125 ILE A CA 1
ATOM 974 C C . ILE A 1 125 ? 22.430 2.878 -15.239 1.00 87.31 125 ILE A C 1
ATOM 976 O O . ILE A 1 125 ? 23.104 2.105 -15.913 1.00 87.31 125 ILE A O 1
ATOM 980 N N . HIS A 1 126 ? 21.099 2.944 -15.330 1.00 84.81 126 HIS A N 1
ATOM 981 C CA . HIS A 1 126 ? 20.307 2.064 -16.194 1.00 84.81 126 HIS A CA 1
ATOM 982 C C . HIS A 1 126 ? 20.730 2.149 -17.661 1.00 84.81 126 HIS A C 1
ATOM 984 O O . HIS A 1 126 ? 20.911 1.126 -18.321 1.00 84.81 126 HIS A O 1
ATOM 990 N N . MET A 1 127 ? 20.957 3.360 -18.177 1.00 85.75 127 MET A N 1
ATOM 991 C CA . MET A 1 127 ? 21.463 3.563 -19.538 1.00 85.75 127 MET A CA 1
ATOM 992 C C . MET A 1 127 ? 22.845 2.934 -19.736 1.00 85.75 127 MET A C 1
ATOM 994 O O . MET A 1 127 ? 23.081 2.285 -20.756 1.00 85.75 127 MET A O 1
ATOM 998 N N . LYS A 1 128 ? 23.754 3.095 -18.768 1.00 86.94 128 LYS A N 1
ATOM 999 C CA . LYS A 1 128 ? 25.100 2.513 -18.820 1.00 86.94 128 LYS A CA 1
ATOM 1000 C C . LYS A 1 128 ? 25.062 0.985 -18.764 1.00 86.94 128 LYS A C 1
ATOM 1002 O O . LYS A 1 128 ? 25.774 0.338 -19.533 1.00 86.94 128 LYS A O 1
ATOM 1007 N N . ASP A 1 129 ? 24.234 0.405 -17.904 1.00 84.38 129 ASP A N 1
ATOM 1008 C CA . ASP A 1 129 ? 24.110 -1.047 -17.755 1.00 84.38 129 ASP A CA 1
ATOM 1009 C C . ASP A 1 129 ? 23.472 -1.673 -19.002 1.00 84.38 129 ASP A C 1
ATOM 1011 O O . ASP A 1 129 ? 23.939 -2.698 -19.502 1.00 84.38 129 ASP A O 1
ATOM 1015 N N . ARG A 1 130 ? 22.480 -1.005 -19.603 1.00 81.06 130 ARG A N 1
ATOM 1016 C CA . ARG A 1 130 ? 21.906 -1.398 -20.901 1.00 81.06 130 ARG A CA 1
ATOM 1017 C C . ARG A 1 130 ? 22.906 -1.302 -22.037 1.00 81.06 130 ARG A C 1
ATOM 1019 O O . ARG A 1 130 ? 23.002 -2.215 -22.852 1.00 81.06 130 ARG A O 1
ATOM 1026 N N . PHE A 1 131 ? 23.670 -0.218 -22.087 1.00 80.62 131 PHE A N 1
ATOM 1027 C CA . PHE A 1 131 ? 24.725 -0.082 -23.078 1.00 80.62 131 PHE A CA 1
ATOM 1028 C C . PHE A 1 131 ? 25.759 -1.200 -22.919 1.00 80.62 131 PHE A C 1
ATOM 1030 O O . PHE A 1 131 ? 26.094 -1.870 -23.888 1.00 80.62 131 PHE A O 1
ATOM 1037 N N . SER A 1 132 ? 26.199 -1.467 -21.691 1.00 79.75 132 SER A N 1
ATOM 1038 C CA . SER A 1 132 ? 27.189 -2.507 -21.409 1.00 79.75 132 SER A CA 1
ATOM 1039 C C . SER A 1 132 ? 26.661 -3.898 -21.763 1.00 79.75 132 SER A C 1
ATOM 1041 O O . SER A 1 132 ? 27.359 -4.656 -22.426 1.00 79.75 132 SER A O 1
ATOM 1043 N N . THR A 1 133 ? 25.421 -4.232 -21.402 1.00 77.00 133 THR A N 1
ATOM 1044 C CA . THR A 1 133 ? 24.817 -5.537 -21.729 1.00 77.00 133 THR A CA 1
ATOM 1045 C C . THR A 1 133 ? 24.653 -5.743 -23.234 1.00 77.00 133 THR A C 1
ATOM 1047 O O . THR A 1 133 ? 25.047 -6.789 -23.739 1.00 77.00 133 THR A O 1
ATOM 1050 N N . VAL A 1 134 ? 24.157 -4.740 -23.967 1.00 74.50 134 VAL A N 1
ATOM 1051 C CA . VAL A 1 134 ? 23.971 -4.816 -25.428 1.00 74.50 134 VAL A CA 1
ATOM 1052 C C . VAL A 1 134 ? 25.301 -4.827 -26.188 1.00 74.50 134 VAL A C 1
ATOM 1054 O O . VAL A 1 134 ? 25.376 -5.412 -27.265 1.00 74.50 134 VAL A O 1
ATOM 1057 N N . PHE A 1 135 ? 26.340 -4.168 -25.668 1.00 62.91 135 PHE A N 1
ATOM 1058 C CA . PHE A 1 135 ? 27.603 -3.976 -26.390 1.00 62.91 135 PHE A CA 1
ATOM 1059 C C . PHE A 1 135 ? 28.708 -4.969 -26.003 1.00 62.91 135 PHE A C 1
ATOM 1061 O O . PHE A 1 135 ? 29.616 -5.193 -26.796 1.00 62.91 135 PHE A O 1
ATOM 1068 N N . SER A 1 136 ? 28.645 -5.571 -24.810 1.00 62.53 136 SER A N 1
ATOM 1069 C CA . SER A 1 136 ? 29.689 -6.491 -24.318 1.00 62.53 136 SER A CA 1
ATOM 1070 C C . SER A 1 136 ? 29.414 -7.962 -24.643 1.00 62.53 136 SER A C 1
ATOM 1072 O O . SER A 1 136 ? 30.298 -8.794 -24.449 1.00 62.53 136 SER A O 1
ATOM 1074 N N . HIS A 1 137 ? 28.205 -8.294 -25.104 1.00 58.97 137 HIS A N 1
ATOM 1075 C CA . HIS A 1 137 ? 27.800 -9.659 -25.438 1.00 58.97 137 HIS A CA 1
ATOM 1076 C C . HIS A 1 137 ? 27.481 -9.745 -26.935 1.00 58.97 137 HIS A C 1
ATOM 1078 O O . HIS A 1 137 ? 26.628 -9.009 -27.433 1.00 58.97 137 HIS A O 1
ATOM 1084 N N . ASP A 1 138 ? 28.167 -10.639 -27.656 1.00 55.75 138 ASP A N 1
ATOM 1085 C CA . ASP A 1 138 ? 27.698 -11.072 -28.979 1.00 55.75 138 ASP A CA 1
ATOM 1086 C C . ASP A 1 138 ? 26.406 -11.900 -28.812 1.00 55.75 138 ASP A C 1
ATOM 1088 O O . ASP A 1 138 ? 26.050 -12.289 -27.696 1.00 55.75 138 ASP A O 1
ATOM 1092 N N . LYS A 1 139 ? 25.691 -12.178 -29.907 1.00 53.00 139 LYS A N 1
ATOM 1093 C CA . LYS A 1 139 ? 24.388 -12.868 -29.926 1.00 53.00 139 LYS A CA 1
ATOM 1094 C C . LYS A 1 139 ? 24.348 -14.215 -29.184 1.00 53.00 139 LYS A C 1
ATOM 1096 O O . LYS A 1 139 ? 23.255 -14.651 -28.839 1.00 53.00 139 LYS A O 1
ATOM 1101 N N . ASP A 1 140 ? 25.506 -14.804 -28.888 1.00 56.69 140 ASP A N 1
ATOM 1102 C CA . ASP A 1 140 ? 25.669 -16.070 -28.163 1.00 56.69 140 ASP A CA 1
ATOM 1103 C C . ASP A 1 140 ? 26.093 -15.901 -26.683 1.00 56.69 140 ASP A C 1
ATOM 1105 O O . ASP A 1 140 ? 26.621 -16.831 -26.078 1.00 56.69 140 ASP A O 1
ATOM 1109 N N . SER A 1 141 ? 25.909 -14.720 -26.077 1.0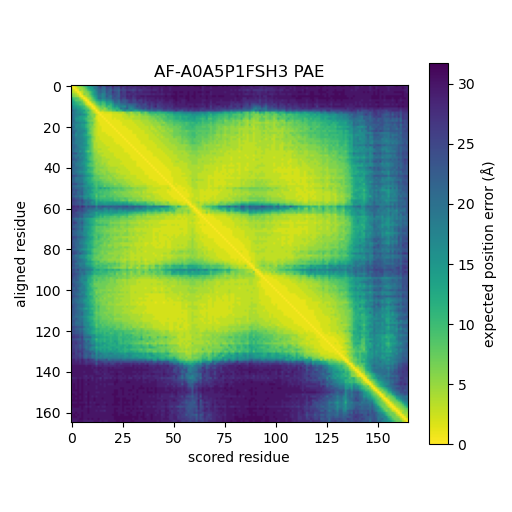0 55.34 141 SER A N 1
ATOM 1110 C CA . SER A 1 141 ? 26.251 -14.431 -24.666 1.00 55.34 141 SER A CA 1
ATOM 1111 C C . SER A 1 141 ? 27.736 -14.585 -24.293 1.00 55.34 141 SER A C 1
ATOM 1113 O O . SER A 1 141 ? 28.083 -14.550 -23.112 1.00 55.34 141 SER A O 1
ATOM 1115 N N . MET A 1 142 ? 28.639 -14.699 -25.267 1.00 50.62 142 MET A N 1
ATOM 1116 C CA . MET A 1 142 ? 30.081 -14.706 -25.015 1.00 50.62 142 MET A CA 1
ATOM 1117 C C . MET A 1 142 ? 30.614 -13.271 -24.850 1.00 50.62 142 MET A C 1
ATOM 1119 O O . MET A 1 142 ? 30.266 -12.410 -25.667 1.00 50.62 142 MET A O 1
ATOM 1123 N N . PRO A 1 143 ? 31.487 -12.996 -23.852 1.00 54.56 143 PRO A N 1
ATOM 1124 C CA . PRO A 1 143 ? 32.148 -11.702 -23.720 1.00 54.56 143 PRO A CA 1
ATOM 1125 C C . PRO A 1 143 ? 32.920 -11.384 -24.999 1.00 54.56 143 PRO A C 1
ATOM 1127 O O . PRO A 1 143 ? 33.768 -12.171 -25.435 1.00 54.56 143 PRO A O 1
ATOM 1130 N N . SER A 1 144 ? 3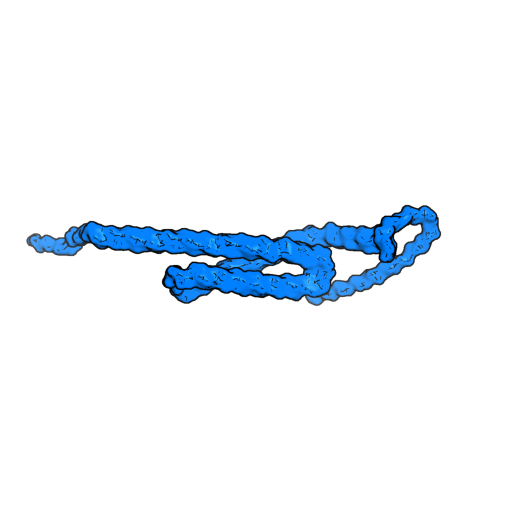2.626 -10.243 -25.618 1.00 50.50 144 SER A N 1
ATOM 1131 C CA . SER A 1 144 ? 33.273 -9.844 -26.867 1.00 50.50 144 SER A CA 1
ATOM 1132 C C . SER A 1 144 ? 34.794 -9.752 -26.682 1.00 50.50 144 SER A C 1
ATOM 1134 O O . SER A 1 144 ? 35.283 -9.060 -25.786 1.00 50.50 144 SER A O 1
ATOM 1136 N N . ARG A 1 145 ? 35.545 -10.453 -27.540 1.00 54.22 145 ARG A N 1
ATOM 1137 C CA . ARG A 1 145 ? 37.018 -10.449 -27.573 1.00 54.22 145 ARG A CA 1
ATOM 1138 C C . ARG A 1 145 ? 37.548 -9.004 -27.723 1.00 54.22 145 ARG A C 1
ATOM 1140 O O . ARG A 1 145 ? 36.921 -8.228 -28.444 1.00 54.22 145 ARG A O 1
ATOM 1147 N N . PRO A 1 146 ? 38.699 -8.629 -27.118 1.00 46.66 146 PRO A N 1
ATOM 1148 C CA . PRO A 1 146 ? 39.289 -7.307 -27.322 1.00 46.66 146 PRO A CA 1
ATOM 1149 C C . PRO A 1 146 ? 39.497 -7.062 -28.817 1.00 46.66 146 PRO A C 1
ATOM 1151 O O . PRO A 1 146 ? 40.101 -7.898 -29.495 1.00 46.66 146 PRO A O 1
ATOM 1154 N N . LEU A 1 147 ? 38.986 -5.940 -29.330 1.00 52.00 147 LEU A N 1
ATOM 1155 C CA . LEU A 1 147 ? 39.119 -5.561 -30.735 1.00 52.00 147 LEU A CA 1
ATOM 1156 C C . LEU A 1 147 ? 40.589 -5.194 -31.026 1.00 52.00 147 LEU A C 1
ATOM 1158 O O . LEU A 1 147 ? 40.978 -4.029 -31.032 1.00 52.00 147 LEU A O 1
ATOM 1162 N N . SER A 1 148 ? 41.440 -6.201 -31.214 1.00 45.09 148 SER A N 1
ATOM 1163 C CA . SER A 1 148 ? 42.793 -6.024 -31.739 1.00 45.09 148 SER A CA 1
ATOM 1164 C C . SER A 1 148 ? 42.722 -6.120 -33.256 1.00 45.09 148 SER A C 1
ATOM 1166 O O . SER A 1 148 ? 42.717 -7.204 -33.834 1.00 45.09 148 SER A O 1
ATOM 1168 N N . GLY A 1 149 ? 42.583 -4.963 -33.894 1.00 38.78 149 GLY A N 1
ATOM 1169 C CA . GLY A 1 149 ? 42.533 -4.838 -35.345 1.00 38.78 149 GLY A CA 1
ATOM 1170 C C . GLY A 1 149 ? 41.654 -3.666 -35.739 1.00 38.78 149 GLY A C 1
ATOM 1171 O O . GLY A 1 149 ? 40.525 -3.554 -35.277 1.00 38.78 149 GLY A O 1
ATOM 1172 N N . LYS A 1 150 ? 42.185 -2.766 -36.567 1.00 47.97 150 LYS A N 1
ATOM 1173 C CA . LYS A 1 150 ? 41.453 -1.630 -37.138 1.00 47.97 150 LYS A CA 1
ATOM 1174 C C . LYS A 1 150 ? 40.216 -2.164 -37.870 1.00 47.97 150 LYS A C 1
ATOM 1176 O O . LYS A 1 150 ? 40.358 -2.703 -38.961 1.00 47.97 150 LYS A O 1
ATOM 1181 N N . VAL A 1 151 ? 39.035 -2.050 -37.270 1.00 43.69 151 VAL A N 1
ATOM 1182 C CA . VAL A 1 151 ? 37.770 -2.415 -37.913 1.00 43.69 151 VAL A CA 1
ATOM 1183 C C . VAL A 1 151 ? 36.836 -1.226 -37.815 1.00 43.69 151 VAL A C 1
ATOM 1185 O O . VAL A 1 151 ? 36.665 -0.628 -36.750 1.00 43.69 151 VAL A O 1
ATOM 1188 N N . ASP A 1 152 ? 36.301 -0.870 -38.974 1.00 42.84 152 ASP A N 1
ATOM 1189 C CA . ASP A 1 152 ? 35.411 0.249 -39.213 1.00 42.84 152 ASP A CA 1
ATOM 1190 C C . ASP A 1 152 ? 34.336 0.342 -38.133 1.00 42.84 152 ASP A C 1
ATOM 1192 O O . ASP A 1 152 ? 33.515 -0.558 -37.943 1.00 42.84 152 ASP A O 1
ATOM 1196 N N . THR A 1 153 ? 34.333 1.464 -37.415 1.00 43.47 153 THR A N 1
ATOM 1197 C CA . THR A 1 153 ? 33.269 1.798 -36.470 1.00 43.47 153 THR A CA 1
ATOM 1198 C C . THR A 1 153 ? 32.010 2.120 -37.270 1.00 43.47 153 THR A C 1
ATOM 1200 O O . THR A 1 153 ? 31.683 3.278 -37.533 1.00 43.47 153 THR A O 1
ATOM 1203 N N . ALA A 1 154 ? 31.292 1.082 -37.702 1.00 46.94 154 ALA A N 1
ATOM 1204 C CA . ALA A 1 154 ? 29.968 1.216 -38.280 1.00 46.94 154 ALA A CA 1
ATOM 1205 C C . ALA A 1 154 ? 29.048 1.800 -37.201 1.00 46.94 154 ALA A C 1
ATOM 1207 O O . ALA A 1 154 ? 28.509 1.096 -36.346 1.00 46.94 154 ALA A O 1
ATOM 1208 N N . LYS A 1 155 ? 28.922 3.131 -37.207 1.00 43.44 155 LYS A N 1
ATOM 1209 C CA . LYS A 1 155 ? 28.045 3.900 -36.327 1.00 43.44 155 LYS A CA 1
ATOM 1210 C C . LYS A 1 155 ? 26.617 3.396 -36.521 1.00 43.44 155 LYS A C 1
ATOM 1212 O O . LYS A 1 155 ? 25.928 3.815 -37.451 1.00 43.44 155 LYS A O 1
ATOM 1217 N N . LYS A 1 156 ? 26.152 2.510 -35.640 1.00 50.78 156 LYS A N 1
ATOM 1218 C CA . LYS A 1 156 ? 24.739 2.138 -35.555 1.00 50.78 156 LYS A CA 1
ATOM 1219 C C . LYS A 1 156 ? 24.000 3.357 -35.002 1.00 50.78 156 LYS A C 1
ATOM 1221 O O . LYS A 1 156 ? 23.971 3.606 -33.802 1.00 50.78 156 LYS A O 1
ATOM 1226 N N . LYS A 1 157 ? 23.536 4.211 -35.914 1.00 36.00 157 LYS A N 1
ATOM 1227 C CA . LYS A 1 157 ? 22.939 5.515 -35.621 1.00 36.00 157 LYS A CA 1
ATOM 1228 C C . LYS A 1 157 ? 21.572 5.289 -34.972 1.00 36.00 157 LYS A C 1
ATOM 1230 O O . LYS A 1 157 ? 20.595 5.038 -35.669 1.00 36.00 157 LYS A O 1
ATOM 1235 N N . ILE A 1 158 ? 21.504 5.346 -33.642 1.00 46.09 158 ILE A N 1
ATOM 1236 C CA . ILE A 1 158 ? 20.224 5.348 -32.928 1.00 46.09 158 ILE A CA 1
ATOM 1237 C C . ILE A 1 158 ? 19.615 6.742 -33.104 1.00 46.09 158 ILE A C 1
ATOM 1239 O O . ILE A 1 158 ? 20.150 7.736 -32.615 1.00 46.09 158 ILE A O 1
ATOM 1243 N N . LYS A 1 159 ? 18.530 6.829 -33.875 1.00 39.06 159 LYS A N 1
ATOM 1244 C CA . LYS A 1 159 ? 17.755 8.057 -34.057 1.00 39.06 159 LYS A CA 1
ATOM 1245 C C . LYS A 1 159 ? 16.809 8.193 -32.865 1.00 39.06 159 LYS A C 1
ATOM 1247 O O . LYS A 1 159 ? 15.741 7.594 -32.865 1.00 39.06 159 LYS A O 1
ATOM 1252 N N . TYR A 1 160 ? 17.205 8.959 -31.853 1.00 42.00 160 TYR A N 1
ATOM 1253 C CA . TYR A 1 160 ? 16.280 9.403 -30.813 1.00 42.00 160 TYR A CA 1
ATOM 1254 C C . TYR A 1 160 ? 15.546 10.650 -31.309 1.00 42.00 160 TYR A C 1
ATOM 1256 O O . TYR A 1 160 ? 16.162 11.680 -31.577 1.00 42.00 160 TYR A O 1
ATOM 1264 N N . SER A 1 161 ? 14.230 10.540 -31.462 1.00 37.28 161 SER A N 1
ATOM 1265 C CA . SER A 1 161 ? 13.330 11.671 -31.674 1.00 37.28 161 SER A CA 1
ATOM 1266 C C . SER A 1 161 ? 12.609 11.947 -30.357 1.00 37.28 161 SER A C 1
ATOM 1268 O O . SER A 1 161 ? 11.547 11.388 -30.110 1.00 37.28 161 SER A O 1
ATOM 1270 N N . CYS A 1 162 ? 13.196 12.786 -29.502 1.00 34.16 162 CYS A N 1
ATOM 1271 C CA . CYS A 1 162 ? 12.437 13.461 -28.451 1.00 34.16 162 CYS A CA 1
ATOM 1272 C C . CYS A 1 162 ? 11.753 14.669 -29.090 1.00 34.16 162 CYS A C 1
ATOM 1274 O O . CYS A 1 162 ? 12.386 15.702 -29.297 1.00 34.16 162 CYS A O 1
ATOM 1276 N N . ASN A 1 163 ? 10.474 14.524 -29.426 1.00 34.03 163 ASN A N 1
ATOM 1277 C CA . ASN A 1 163 ? 9.615 15.679 -29.641 1.00 34.03 163 ASN A CA 1
ATOM 1278 C C . ASN A 1 163 ? 9.202 16.180 -28.257 1.00 34.03 163 ASN A C 1
ATOM 1280 O O . ASN A 1 163 ? 8.375 15.558 -27.595 1.00 34.03 163 ASN A O 1
ATOM 1284 N N . LEU A 1 164 ? 9.838 17.261 -27.811 1.00 36.81 164 LEU A N 1
ATOM 1285 C CA . LEU A 1 164 ? 9.334 18.082 -26.720 1.00 36.81 164 LEU A CA 1
ATOM 1286 C C . LEU A 1 164 ? 8.280 19.004 -27.348 1.00 36.81 164 LEU A C 1
ATOM 1288 O O . LEU A 1 164 ? 8.625 19.835 -28.190 1.00 36.81 164 LEU A O 1
ATOM 1292 N N . ALA A 1 165 ? 7.014 18.773 -27.014 1.00 33.72 165 ALA A N 1
ATOM 1293 C CA . ALA A 1 165 ? 5.932 19.729 -27.213 1.00 33.72 165 ALA A CA 1
ATOM 1294 C C . ALA A 1 165 ? 5.649 20.406 -25.872 1.00 33.72 165 ALA A C 1
ATOM 1296 O O . ALA A 1 165 ? 5.720 19.686 -24.848 1.00 33.72 165 ALA A O 1
#

Sequence (165 aa):
MGIDLNTLRPEPCVREKLQRDIEAHAVSVRSTKLSELSADCEKQLTEALSEPVESLFGASGIDAWTSITRLYQQEMQKALLGLAISLSGFELDQVFFNEILGNLKDYARNVVEKKSREEASKVLIHMKDRFSTVFSHDKDSMPSRPLSGKVDTAKKKIKYSCNLA

Foldseek 3Di:
DDDPPPPCPDDPDPVRVVVVVVVVVLVVVLVVVLVVLLVVLLVQLLVQLQVLLLVLLLVVDPCSVVVSVVSLVVSLVVSLVVSCVVCVPSPDDPVVNVVSSVVSNVSSVVSSVVSVVVSVVCVVVSVVVVCCCVPQADPVRDGDDPPPDDDDPPPPDDDDDDDDD

Nearest PDB structures (foldseek):
  3lhp-assembly1_S  TM=5.415E-01  e=2.751E+00  synthetic construct
  6xxv-assembly2_F  TM=4.466E-01  e=1.375E+00  Homo sapiens
  5j0l-assembly2_C  TM=4.076E-01  e=4.949E+00  synthetic construct

Mean predicted aligned error: 12.87 Å

Secondary structure (DSSP, 8-state):
----GGG--PPPPHHHHHHHHHHHHHHHHHHHHHHHHHHHHHHHHHHHHHHHHHHHHHTT-TTHHHHHHHHHHHHHHHHHHHHHHHHTTS---HHHHHHHHHHHHHHHHHHHHHHHHHHHHTHHHHHHHHHHHHHHB-TTSPBPPP--S----------------

pLDDT: mean 79.17, std 18.66, range [33.72, 95.69]